Protein AF-A2ELN8-F1 (afdb_monomer_lite)

Radius of gyration: 10.13 Å; chains: 1; bounding box: 24×26×22 Å

InterPro domains:
  IPR002110 Ankyrin repeat [PF13637] (1-39)
  IPR002110 Ankyrin repeat [PS50088] (18-48)
  IPR002110 Ankyrin repeat [SM00248] (18-47)
  IPR036770 Ankyrin repeat-containing domain superfamily [G3DSA:1.25.40.20] (1-48)
  IPR036770 Ankyrin repeat-containing domain superfamily [SSF48403] (2-45)
  IPR050745 Multifunctional regulatory proteins [PTHR24189] (1-44)

Organism: Trichomonas vaginalis (strain ATCC PRA-98 / G3) (NCBI:txid412133)

Foldseek 3Di:
DVVVCVVVPDDQADADPVRDGPLNVCVVVVPPVSNVVSVVVPHDRDDD

pLDDT: mean 89.76, std 11.07, range [43.91, 96.56]

Secondary structure (DSSP, 8-state):
-HHHHHHTT--TT-B-TTS-BHHHHHHHTT-HHHHHHHHHTT--SS--

Structure (mmCIF, N/CA/C/O backbone):
data_AF-A2ELN8-F1
#
_entry.id   AF-A2ELN8-F1
#
loop_
_atom_site.group_PDB
_atom_site.id
_atom_site.type_symbol
_atom_site.label_atom_id
_atom_site.label_alt_id
_atom_site.label_comp_id
_atom_site.label_asym_id
_atom_site.label_entity_id
_atom_site.label_seq_id
_atom_site.pdbx_PDB_ins_code
_atom_site.Cartn_x
_atom_site.Cartn_y
_atom_site.Cartn_z
_atom_site.occupancy
_atom_site.B_iso_or_equiv
_atom_site.auth_seq_id
_atom_site.auth_comp_id
_atom_site.auth_asym_id
_atom_site.auth_atom_id
_atom_site.pdbx_PDB_model_num
ATOM 1 N N . MET A 1 1 ? -9.465 9.334 0.756 1.00 79.62 1 MET A N 1
ATOM 2 C CA . MET A 1 1 ? -9.170 8.948 -0.645 1.00 79.62 1 MET A CA 1
ATOM 3 C C . MET A 1 1 ? -9.207 7.436 -0.816 1.00 79.62 1 MET A C 1
ATOM 5 O O . MET A 1 1 ? -10.058 6.980 -1.559 1.00 79.62 1 MET A O 1
ATOM 9 N N . VAL A 1 2 ? -8.368 6.664 -0.107 1.00 86.25 2 VAL A N 1
ATOM 10 C CA . VAL A 1 2 ? -8.355 5.184 -0.193 1.00 86.25 2 VAL A CA 1
ATOM 11 C C . VAL A 1 2 ? -9.757 4.580 -0.020 1.00 86.25 2 VAL A C 1
ATOM 13 O O . VAL A 1 2 ? -10.204 3.836 -0.882 1.00 86.25 2 VAL A O 1
ATOM 16 N N . GLU 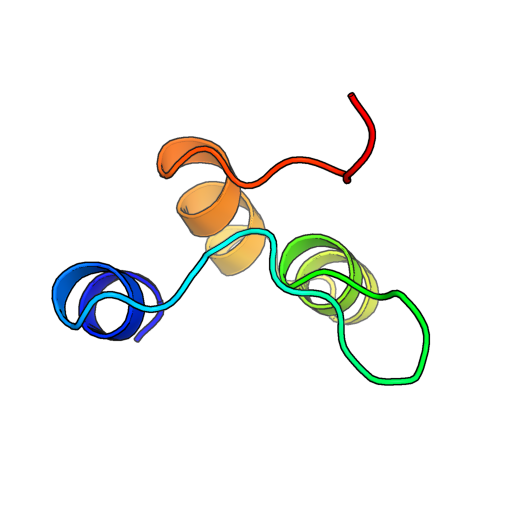A 1 3 ? -10.495 4.991 1.013 1.00 88.44 3 GLU A N 1
ATOM 17 C CA . GLU A 1 3 ? -11.868 4.519 1.265 1.00 88.44 3 GLU A CA 1
ATOM 18 C C . GLU A 1 3 ? -12.854 4.849 0.133 1.00 88.44 3 GLU A C 1
ATOM 20 O O . GLU A 1 3 ? -13.711 4.035 -0.193 1.00 88.44 3 GLU A O 1
ATOM 25 N N . VAL A 1 4 ? -12.710 6.018 -0.505 1.00 91.56 4 VAL A N 1
ATOM 26 C CA . VAL A 1 4 ? -13.555 6.423 -1.642 1.00 91.56 4 VAL A CA 1
ATOM 27 C C . VAL A 1 4 ? -13.268 5.541 -2.852 1.00 91.56 4 VAL A C 1
ATOM 29 O O . VAL A 1 4 ? -14.189 5.128 -3.542 1.00 91.56 4 VAL A O 1
ATOM 32 N N . LEU A 1 5 ? -12.003 5.215 -3.112 1.00 89.25 5 LEU A N 1
ATOM 33 C CA . LEU A 1 5 ? -11.643 4.342 -4.228 1.00 89.25 5 LEU A CA 1
ATOM 34 C C . LEU A 1 5 ? -12.187 2.924 -4.015 1.00 89.25 5 LEU A C 1
ATOM 36 O O . LEU A 1 5 ? -12.770 2.348 -4.930 1.00 89.25 5 LEU A O 1
ATOM 40 N N . ILE A 1 6 ? -12.065 2.394 -2.795 1.00 87.75 6 ILE A N 1
ATOM 41 C CA . ILE A 1 6 ? -12.600 1.074 -2.433 1.00 87.75 6 ILE A CA 1
ATOM 42 C C . ILE A 1 6 ? -14.129 1.057 -2.555 1.00 87.75 6 ILE A C 1
ATOM 44 O O . ILE A 1 6 ? -14.681 0.110 -3.111 1.00 87.75 6 ILE A O 1
ATOM 48 N N . SER A 1 7 ? -14.826 2.110 -2.111 1.00 92.62 7 SER A N 1
ATOM 49 C CA . SER A 1 7 ? -16.289 2.186 -2.235 1.00 92.62 7 SER A CA 1
ATOM 50 C C . SER A 1 7 ? -16.775 2.261 -3.686 1.00 92.62 7 SER A C 1
ATOM 52 O O . SER A 1 7 ? -17.895 1.846 -3.972 1.00 92.62 7 SER A O 1
ATOM 54 N N . HIS A 1 8 ? -15.926 2.723 -4.606 1.00 95.00 8 HIS A N 1
ATOM 55 C CA . HIS A 1 8 ? -16.185 2.723 -6.048 1.00 95.00 8 HIS A CA 1
ATOM 56 C C . HIS A 1 8 ? -15.687 1.446 -6.754 1.00 95.00 8 HIS A C 1
ATOM 58 O O . HIS A 1 8 ? -15.649 1.400 -7.981 1.00 95.00 8 HIS A O 1
ATOM 64 N N . GLY A 1 9 ? -15.322 0.401 -6.003 1.00 91.31 9 GLY A N 1
ATOM 65 C CA . GLY A 1 9 ? -14.964 -0.908 -6.551 1.00 91.31 9 GLY A CA 1
ATOM 66 C C . GLY A 1 9 ? -13.508 -1.051 -6.995 1.00 91.31 9 GLY A C 1
ATOM 67 O O . GLY A 1 9 ? -13.193 -1.989 -7.726 1.00 91.31 9 GLY A O 1
ATOM 68 N N . ALA A 1 10 ? -12.605 -0.159 -6.571 1.00 92.25 10 ALA A N 1
ATOM 69 C CA . ALA A 1 10 ? -11.178 -0.352 -6.815 1.00 92.25 10 ALA A CA 1
ATOM 70 C C . ALA A 1 10 ? -10.683 -1.637 -6.130 1.00 92.25 10 ALA A C 1
ATOM 72 O O . ALA A 1 10 ? -10.898 -1.839 -4.932 1.00 92.25 10 ALA A O 1
ATOM 73 N N . ASN A 1 11 ? -9.981 -2.490 -6.876 1.00 91.88 11 ASN A N 1
ATOM 74 C CA . ASN A 1 11 ? -9.364 -3.683 -6.313 1.00 91.88 11 ASN A CA 1
ATOM 75 C C . ASN A 1 11 ? -8.095 -3.300 -5.528 1.00 91.88 11 ASN A C 1
ATOM 77 O O . ASN A 1 11 ? -7.109 -2.809 -6.074 1.00 91.88 11 ASN A O 1
ATOM 81 N N . ILE A 1 12 ? -8.138 -3.532 -4.215 1.00 92.25 12 ILE A N 1
ATOM 82 C CA . ILE A 1 12 ? -7.099 -3.131 -3.258 1.00 92.25 12 ILE A CA 1
ATOM 83 C C . ILE A 1 12 ? -5.777 -3.903 -3.414 1.00 92.25 12 ILE A C 1
ATOM 85 O O . ILE A 1 12 ? -4.736 -3.449 -2.939 1.00 92.25 12 ILE A O 1
ATOM 89 N N 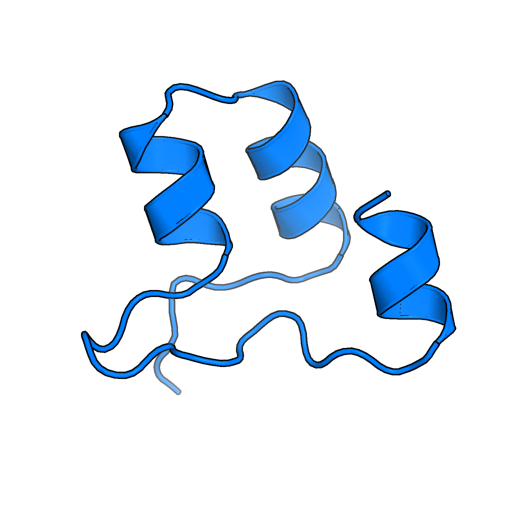. ASN A 1 13 ? -5.817 -5.058 -4.084 1.00 91.19 13 ASN A N 1
ATOM 90 C CA . ASN A 1 13 ? -4.664 -5.922 -4.327 1.00 91.19 13 ASN A CA 1
ATOM 91 C C . ASN A 1 13 ? -4.158 -5.848 -5.778 1.00 91.19 13 ASN A C 1
ATOM 93 O O . ASN A 1 13 ? -3.325 -6.666 -6.160 1.00 91.19 13 ASN A O 1
ATOM 97 N N . GLU A 1 14 ? -4.645 -4.897 -6.586 1.00 93.25 14 GLU A N 1
ATOM 98 C CA . GLU A 1 14 ? -4.084 -4.657 -7.921 1.00 93.25 14 GLU A CA 1
ATOM 99 C C . GLU A 1 14 ? -2.588 -4.366 -7.843 1.00 93.25 14 GLU A C 1
ATOM 101 O O . GLU A 1 14 ? -2.105 -3.695 -6.923 1.00 93.25 14 GLU A O 1
ATOM 106 N N . ILE A 1 15 ? -1.875 -4.851 -8.854 1.00 93.69 15 ILE A N 1
ATOM 107 C CA . ILE A 1 15 ? -0.452 -4.600 -9.037 1.00 93.69 15 ILE A CA 1
ATOM 108 C C . ILE A 1 15 ? -0.246 -3.644 -10.206 1.00 93.69 15 ILE A C 1
ATOM 110 O O . ILE A 1 15 ? -0.912 -3.727 -11.238 1.00 93.69 15 ILE A O 1
ATOM 114 N N . ASN A 1 16 ? 0.698 -2.721 -10.060 1.00 92.06 16 ASN A N 1
ATOM 115 C CA . ASN A 1 16 ? 1.129 -1.893 -11.178 1.00 92.06 16 ASN A CA 1
ATOM 116 C C . ASN A 1 16 ? 2.051 -2.689 -12.135 1.00 92.06 16 ASN A C 1
ATOM 118 O O . ASN A 1 16 ? 2.335 -3.870 -11.938 1.00 92.06 16 ASN A O 1
ATOM 122 N N . LYS A 1 17 ? 2.579 -2.022 -13.170 1.00 95.62 17 LYS A N 1
ATOM 123 C CA . LYS A 1 17 ? 3.507 -2.629 -14.149 1.00 95.62 17 LYS A CA 1
ATOM 124 C C . LYS A 1 17 ? 4.813 -3.160 -13.537 1.00 95.62 17 LYS A C 1
ATOM 126 O O . LYS A 1 17 ? 5.489 -3.952 -14.185 1.00 95.62 17 LYS A O 1
ATOM 131 N N . ASN A 1 18 ? 5.154 -2.736 -12.322 1.00 93.81 18 ASN A N 1
ATOM 132 C CA . ASN A 1 18 ? 6.337 -3.175 -11.586 1.00 93.81 18 ASN A CA 1
ATOM 133 C C . ASN A 1 18 ? 6.029 -4.333 -10.619 1.00 93.81 18 ASN A C 1
ATOM 135 O O . ASN A 1 18 ? 6.926 -4.780 -9.911 1.00 93.81 18 ASN A O 1
ATOM 139 N N . GLY A 1 19 ? 4.780 -4.808 -10.557 1.00 93.50 19 GLY A N 1
ATOM 140 C CA . GLY A 1 19 ? 4.357 -5.823 -9.591 1.00 93.50 19 GLY A CA 1
ATOM 141 C C . GLY A 1 19 ? 4.082 -5.274 -8.186 1.00 93.50 19 GLY A C 1
ATOM 142 O O . GLY A 1 19 ? 3.976 -6.048 -7.240 1.00 93.50 19 GLY A O 1
ATOM 143 N N . GLU A 1 20 ? 3.969 -3.954 -8.023 1.00 94.00 20 GLU A N 1
ATOM 144 C CA . GLU A 1 20 ? 3.780 -3.321 -6.716 1.00 94.00 20 GLU A CA 1
ATOM 145 C C . GLU A 1 20 ? 2.293 -3.147 -6.401 1.00 94.00 20 GLU A C 1
ATOM 147 O O . GLU A 1 20 ? 1.537 -2.592 -7.201 1.00 94.00 20 GLU A O 1
ATOM 152 N N . THR A 1 21 ? 1.890 -3.563 -5.202 1.00 94.56 21 THR A N 1
ATOM 153 C CA . THR A 1 21 ? 0.563 -3.257 -4.644 1.00 94.56 21 THR A CA 1
ATOM 154 C C . THR A 1 21 ? 0.526 -1.859 -4.021 1.00 94.56 21 THR A C 1
ATOM 156 O O . THR A 1 21 ? 1.561 -1.261 -3.714 1.00 94.56 21 THR A O 1
ATOM 159 N N . ALA A 1 22 ? -0.674 -1.356 -3.716 1.00 94.31 22 ALA A N 1
ATOM 160 C CA . ALA A 1 22 ? -0.838 -0.111 -2.961 1.00 94.31 22 ALA A CA 1
ATOM 161 C C . ALA A 1 22 ? -0.079 -0.113 -1.615 1.00 94.31 22 ALA A C 1
ATOM 163 O O . ALA A 1 22 ? 0.383 0.936 -1.161 1.00 94.31 22 ALA A O 1
ATOM 164 N N . LEU A 1 23 ? 0.098 -1.286 -0.992 1.00 94.56 23 LEU A N 1
ATOM 165 C CA . LEU A 1 23 ? 0.846 -1.429 0.258 1.00 94.56 23 LEU A CA 1
ATOM 166 C C . LEU A 1 23 ? 2.360 -1.243 0.062 1.00 94.56 23 LEU A C 1
ATOM 168 O O . LEU A 1 23 ? 2.996 -0.604 0.898 1.00 94.56 23 LEU A O 1
ATOM 172 N N . HIS A 1 24 ? 2.923 -1.733 -1.050 1.00 94.69 24 HIS A N 1
ATOM 173 C CA . HIS A 1 24 ? 4.329 -1.495 -1.406 1.00 94.69 24 HIS A CA 1
ATOM 174 C C . HIS A 1 24 ? 4.602 0.003 -1.567 1.00 94.69 24 HIS A C 1
ATOM 176 O O . HIS A 1 24 ? 5.543 0.535 -0.980 1.00 94.69 24 HIS A O 1
ATOM 182 N N . ILE A 1 25 ? 3.718 0.697 -2.286 1.00 94.75 25 ILE A N 1
ATOM 183 C CA . ILE A 1 25 ? 3.813 2.144 -2.503 1.00 94.75 25 ILE A CA 1
ATOM 184 C C . ILE A 1 25 ? 3.713 2.895 -1.164 1.00 94.75 25 ILE A C 1
ATOM 186 O O . ILE A 1 25 ? 4.528 3.772 -0.877 1.00 94.75 25 ILE A O 1
ATOM 190 N N . ALA A 1 26 ? 2.760 2.530 -0.299 1.00 94.75 26 ALA A N 1
ATOM 191 C CA . ALA A 1 26 ? 2.614 3.153 1.018 1.00 94.75 26 ALA A CA 1
ATOM 192 C C . ALA A 1 26 ? 3.859 2.956 1.904 1.00 94.75 26 ALA A C 1
ATOM 194 O O . ALA A 1 26 ? 4.263 3.888 2.603 1.00 94.75 26 ALA A O 1
ATOM 195 N N . ALA A 1 27 ? 4.480 1.772 1.852 1.00 94.50 27 ALA A N 1
ATOM 196 C CA . ALA A 1 27 ? 5.715 1.473 2.571 1.00 94.50 27 ALA A CA 1
ATOM 197 C C . ALA A 1 27 ? 6.909 2.279 2.032 1.00 94.50 27 ALA A C 1
ATOM 199 O O . ALA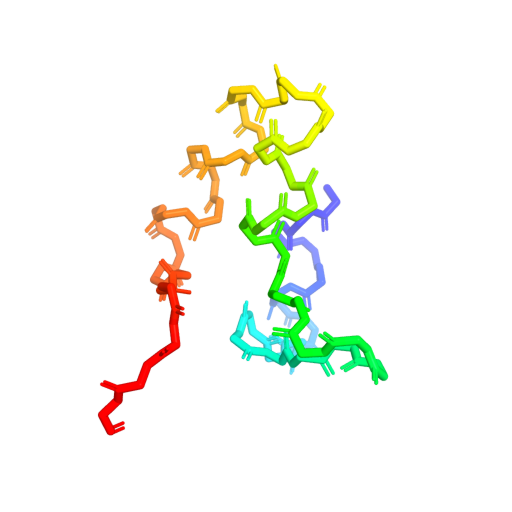 A 1 27 ? 7.635 2.876 2.825 1.00 94.50 27 ALA A O 1
ATOM 200 N N . TYR A 1 28 ? 7.068 2.367 0.705 1.00 95.75 28 TYR A N 1
ATOM 201 C CA . TYR A 1 28 ? 8.122 3.158 0.054 1.00 95.75 28 TYR A CA 1
ATOM 202 C C . TYR A 1 28 ? 8.070 4.640 0.454 1.00 95.75 28 TYR A C 1
ATOM 204 O O . TYR A 1 28 ? 9.099 5.273 0.682 1.00 95.75 28 TYR A O 1
ATOM 212 N N . HIS A 1 29 ? 6.861 5.183 0.605 1.00 96.56 29 HIS A N 1
ATOM 213 C CA . HIS A 1 29 ? 6.636 6.567 1.020 1.00 96.56 29 HIS A CA 1
ATOM 214 C C . HIS A 1 29 ? 6.541 6.771 2.542 1.00 96.56 29 HIS A C 1
ATOM 216 O O . HIS A 1 29 ? 6.181 7.864 2.976 1.00 96.56 29 HIS A O 1
ATOM 222 N N . TYR A 1 30 ? 6.828 5.752 3.363 1.00 95.62 30 TYR A N 1
ATOM 223 C CA . TYR A 1 30 ? 6.708 5.805 4.830 1.00 95.62 30 TYR A CA 1
ATOM 224 C C . TYR A 1 30 ? 5.330 6.289 5.328 1.00 95.62 30 TYR A C 1
ATOM 226 O O . TYR A 1 30 ? 5.203 6.869 6.408 1.00 95.62 30 TYR A O 1
ATOM 234 N N . SER A 1 31 ? 4.267 6.044 4.554 1.00 96.00 31 SER A N 1
ATOM 235 C CA . SER A 1 31 ? 2.920 6.534 4.852 1.00 96.00 31 SER A CA 1
ATOM 236 C C . SER A 1 31 ? 2.172 5.553 5.755 1.00 96.00 31 SER A C 1
ATOM 238 O O . SER A 1 31 ? 1.381 4.720 5.303 1.00 96.00 31 SER A O 1
ATOM 240 N N . LYS A 1 32 ? 2.438 5.642 7.062 1.00 95.19 32 LYS A N 1
ATOM 241 C CA . LYS A 1 32 ? 1.887 4.738 8.084 1.00 95.19 32 LYS A CA 1
ATOM 242 C C . LYS A 1 32 ? 0.358 4.738 8.111 1.00 95.19 32 LYS A C 1
ATOM 244 O O . LYS A 1 32 ? -0.253 3.682 8.254 1.00 95.19 32 LYS A O 1
ATOM 249 N N . GLU A 1 33 ? -0.265 5.902 7.990 1.00 95.56 33 GLU A N 1
ATOM 250 C CA . GLU A 1 33 ? -1.719 6.065 8.035 1.00 95.56 33 GLU A CA 1
ATOM 251 C C . GLU A 1 33 ? -2.369 5.406 6.817 1.00 95.56 33 GLU A C 1
ATOM 253 O O . GLU A 1 33 ? -3.315 4.635 6.965 1.00 95.56 33 GLU A O 1
ATOM 258 N N . THR A 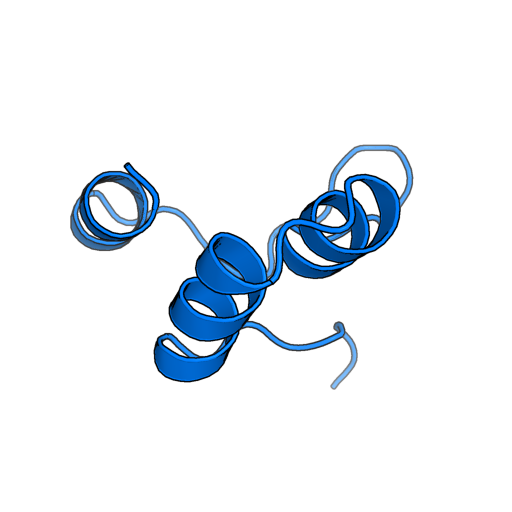1 34 ? -1.803 5.624 5.629 1.00 94.50 34 THR A N 1
ATOM 259 C CA . THR A 1 34 ? -2.265 4.986 4.391 1.00 94.50 34 THR A CA 1
ATOM 260 C C . THR A 1 34 ? -2.123 3.470 4.471 1.00 94.50 34 THR A C 1
ATOM 262 O O . THR A 1 34 ? -3.068 2.750 4.155 1.00 94.50 34 THR A O 1
ATOM 265 N N . ALA A 1 35 ? -0.982 2.973 4.959 1.00 94.62 35 ALA A N 1
ATOM 266 C CA . ALA A 1 35 ? -0.763 1.544 5.156 1.00 94.62 35 ALA A CA 1
ATOM 267 C C . ALA A 1 35 ? -1.783 0.931 6.131 1.00 94.62 35 ALA A C 1
ATOM 269 O O . ALA A 1 35 ? -2.316 -0.140 5.857 1.00 94.62 35 ALA A O 1
ATOM 270 N N . LYS A 1 36 ? -2.117 1.619 7.233 1.00 95.06 36 LYS A N 1
ATOM 271 C CA . LYS A 1 36 ? -3.150 1.161 8.179 1.00 95.06 36 LYS A CA 1
ATOM 272 C C . LYS A 1 36 ? -4.522 1.033 7.525 1.00 95.06 36 LYS A C 1
ATOM 274 O O . LYS A 1 36 ? -5.166 0.010 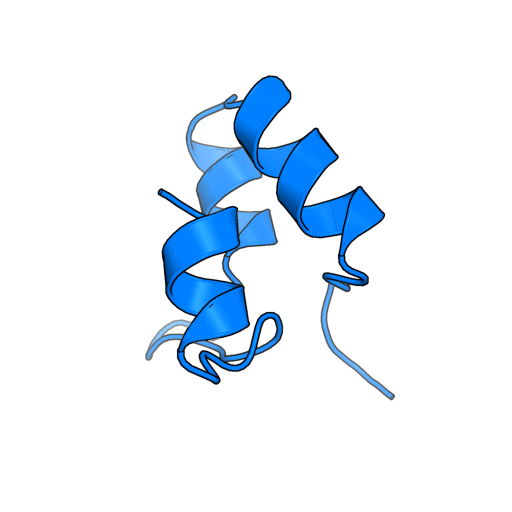7.721 1.00 95.06 36 LYS A O 1
ATOM 279 N N . VAL A 1 37 ? -4.944 2.039 6.755 1.00 94.75 37 VAL A N 1
ATOM 280 C CA . VAL A 1 37 ? -6.233 2.009 6.043 1.00 94.75 37 VAL A CA 1
ATOM 281 C C . VAL A 1 37 ? -6.254 0.865 5.029 1.00 94.75 37 VAL A C 1
ATOM 283 O O . VAL A 1 37 ? -7.210 0.101 4.964 1.00 94.75 37 VAL A O 1
ATOM 286 N N . LEU A 1 38 ? -5.176 0.687 4.264 1.00 94.50 38 LEU A N 1
ATOM 287 C CA . LEU A 1 38 ? -5.073 -0.420 3.313 1.00 94.50 38 LEU A CA 1
ATOM 288 C C . LEU A 1 38 ? -5.195 -1.782 4.016 1.00 94.50 38 LEU A C 1
ATOM 290 O O . LEU A 1 38 ? -5.995 -2.619 3.601 1.00 94.50 38 LEU A O 1
ATOM 294 N N . ILE A 1 39 ? -4.467 -1.986 5.117 1.00 93.62 39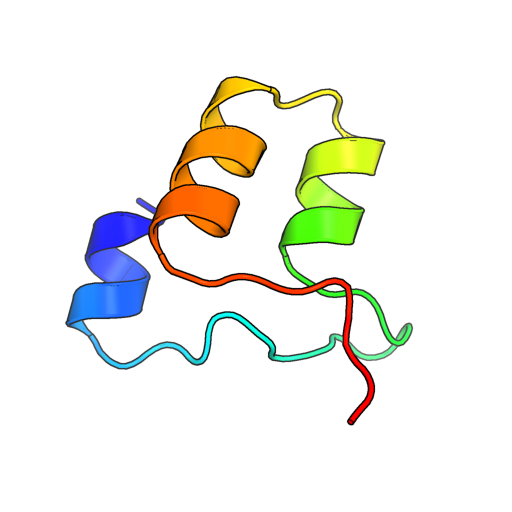 ILE A N 1
ATOM 295 C CA . ILE A 1 39 ? -4.510 -3.230 5.901 1.00 93.62 39 ILE A CA 1
ATOM 296 C C . ILE A 1 39 ? -5.904 -3.470 6.495 1.00 93.62 39 ILE A C 1
ATOM 298 O O . ILE A 1 39 ? -6.402 -4.592 6.429 1.00 93.62 39 ILE A O 1
ATOM 302 N N . SER A 1 40 ? -6.569 -2.441 7.034 1.00 94.31 40 SER A N 1
ATOM 303 C CA . SER A 1 40 ? -7.921 -2.595 7.594 1.00 94.31 40 SER A CA 1
ATOM 304 C C . SER A 1 40 ? -8.965 -2.973 6.543 1.00 94.31 40 SER A C 1
ATOM 306 O O . SER A 1 40 ? -9.985 -3.562 6.885 1.00 94.31 40 SER A O 1
ATOM 308 N N . HIS A 1 41 ? -8.700 -2.670 5.272 1.00 92.06 41 HIS A N 1
ATOM 309 C CA . HIS A 1 41 ? -9.533 -3.061 4.136 1.00 92.06 41 HIS A CA 1
ATOM 310 C C . HIS A 1 41 ? -9.060 -4.342 3.428 1.00 92.06 41 HIS A C 1
ATOM 312 O O . HIS A 1 41 ? -9.555 -4.666 2.350 1.00 92.06 41 HIS A O 1
ATOM 318 N N . GLY A 1 42 ? -8.133 -5.098 4.025 1.00 90.88 42 GLY A N 1
ATOM 319 C CA . GLY A 1 42 ? -7.710 -6.400 3.506 1.00 90.88 42 GLY A CA 1
ATOM 320 C C . GLY A 1 42 ? -6.657 -6.338 2.398 1.00 90.88 42 GLY A C 1
ATOM 321 O O . GLY A 1 42 ? -6.501 -7.310 1.657 1.00 90.88 42 GLY A O 1
ATOM 322 N N . ALA A 1 43 ? -5.921 -5.227 2.276 1.00 92.62 43 ALA A N 1
ATOM 323 C CA . ALA A 1 43 ? -4.735 -5.189 1.427 1.00 92.62 43 ALA A CA 1
ATOM 324 C C . ALA A 1 43 ? -3.713 -6.217 1.922 1.00 92.62 43 ALA A C 1
ATOM 326 O O . ALA A 1 43 ? -3.340 -6.240 3.097 1.00 92.62 43 ALA A O 1
ATOM 327 N N . SER A 1 44 ? -3.237 -7.045 1.005 1.00 84.25 44 SER A N 1
ATOM 328 C CA . SER A 1 44 ? -2.232 -8.069 1.255 1.00 84.25 44 SER A CA 1
ATOM 329 C C . SER A 1 44 ? -0.966 -7.776 0.453 1.00 84.25 44 SER A C 1
ATOM 331 O O . SER A 1 44 ? -0.966 -6.989 -0.495 1.00 84.25 44 SER A O 1
ATOM 333 N N . TYR A 1 45 ? 0.134 -8.432 0.816 1.00 71.81 45 TYR A N 1
ATOM 334 C CA . TYR A 1 45 ? 1.392 -8.365 0.068 1.00 71.81 45 TYR A CA 1
ATOM 335 C C . TYR A 1 45 ? 1.350 -9.119 -1.278 1.00 71.81 45 TYR A C 1
ATOM 337 O O . TYR A 1 45 ? 2.374 -9.170 -1.945 1.00 71.81 45 TYR A O 1
ATOM 345 N N . ALA A 1 46 ? 0.178 -9.630 -1.687 1.00 63.06 46 ALA A N 1
ATOM 346 C CA . ALA A 1 46 ? -0.068 -10.458 -2.866 1.00 63.06 46 ALA A CA 1
ATOM 347 C C . ALA A 1 46 ? 0.769 -11.755 -2.903 1.00 63.06 46 ALA A C 1
ATOM 349 O O . ALA A 1 46 ? 1.976 -11.729 -3.105 1.00 63.06 46 ALA A O 1
ATOM 350 N N . LEU A 1 47 ? 0.088 -12.892 -2.695 1.00 46.53 47 LEU A N 1
ATOM 351 C CA . LEU A 1 47 ? 0.210 -14.177 -3.413 1.00 46.53 47 LEU A CA 1
ATOM 352 C C . LEU A 1 47 ? -0.438 -15.295 -2.573 1.00 46.53 47 LEU A C 1
ATOM 354 O O . LEU A 1 47 ? 0.207 -15.906 -1.719 1.00 46.53 47 LEU A O 1
ATOM 358 N N . ARG A 1 48 ? -1.714 -15.584 -2.850 1.00 43.91 48 ARG A N 1
ATOM 359 C CA . ARG A 1 48 ? -2.257 -16.945 -2.818 1.00 43.91 48 ARG A CA 1
ATOM 360 C C . ARG A 1 48 ? -3.414 -17.067 -3.799 1.00 43.91 48 ARG A C 1
ATOM 362 O O . ARG A 1 48 ? -4.145 -16.064 -3.942 1.00 43.91 48 ARG A O 1
#

Sequence (48 aa):
MVEVLISHGANINEINKNGETALHIAAYHYSKETAKVLISHGASYALR